Protein AF-A0A3B9JPB3-F1 (afdb_monomer)

Foldseek 3Di:
DPPPDDDQDQCVPDDDPQWADPDPPDIGGDDDDDDPCVVVVCVDPVVADDDSVLSVVQSDPVCVVVVNHCVQAPDHQDQWGFPDDDVVPDTDTDGDPNHDDDFQDCDDDPVCVVVVVNVRGPD

Secondary structure (DSSP, 8-state):
-GGG--S---GGG-PPTTEEEEETTEEEE--SS--THHHHHTTSGGG----HHHHHHHT-HHHHTTT--TTTS---SSSEEEEEEETTTEEEEEEPTTPPP-PPPS---HHHHHTTGGGGTT-

Solvent-accessible surface area (backbone atoms only — not comparable to full-atom values): 8260 Å² total; per-residue (Å²): 133,78,92,74,72,86,69,90,80,66,66,88,81,54,83,53,90,56,56,43,79,76,54,100,89,42,67,48,75,66,73,87,76,92,59,79,64,54,66,62,49,61,74,35,80,93,52,59,78,70,61,70,68,54,57,62,58,41,67,36,63,81,34,48,80,68,65,48,33,54,92,68,56,64,77,72,80,49,64,54,41,71,77,40,77,36,96,92,78,49,72,42,71,42,78,38,88,84,38,73,92,81,72,60,59,83,73,79,56,73,66,36,58,76,70,56,67,54,67,64,41,89,115

Radius of gyration: 19.58 Å; Cα contacts (8 Å, |Δi|>4): 100; chains: 1; bounding box: 52×37×44 Å

Mean predicted aligned error: 7.49 Å

pLDDT: mean 87.15, std 10.75, range [47.84, 96.94]

Sequence (123 aa):
ELKKVKGVLDLTQHQISGVKVLDKYRYSIKVNGVQEQFLYWLAMPFFTAVPPEADVFYAQQGLIDKNIVLDWYPIGTGPFQLTVNNPNKEMILQR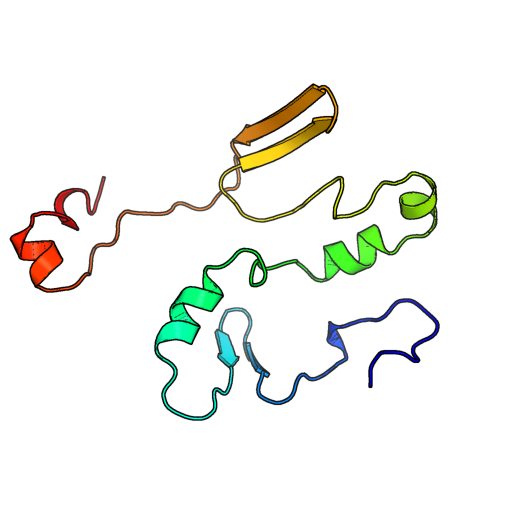NLDFHDEYYPSVGEDSDKENRLLVDKNN

Structure (mmCIF, N/CA/C/O backbone):
data_AF-A0A3B9JPB3-F1
#
_entry.id   AF-A0A3B9JPB3-F1
#
loop_
_atom_site.group_PDB
_atom_site.id
_atom_site.type_symbol
_atom_site.label_atom_id
_atom_site.label_alt_id
_atom_site.label_comp_id
_atom_site.label_asym_id
_atom_site.label_entity_id
_atom_site.label_seq_id
_atom_site.pdbx_PDB_ins_code
_atom_site.Cartn_x
_atom_site.Cartn_y
_atom_site.Cartn_z
_atom_site.occupancy
_atom_site.B_iso_or_equiv
_atom_site.auth_seq_id
_atom_site.auth_comp_id
_atom_site.auth_asym_id
_atom_site.auth_atom_id
_atom_site.pdbx_PDB_model_num
ATOM 1 N N . GLU A 1 1 ? -21.470 -4.718 -10.601 1.00 49.22 1 GLU A N 1
ATOM 2 C CA . GLU A 1 1 ? -22.514 -5.585 -10.007 1.00 49.22 1 GLU A CA 1
ATOM 3 C C . GLU A 1 1 ? -22.406 -5.781 -8.482 1.00 49.22 1 GLU A C 1
ATOM 5 O O . GLU A 1 1 ? -23.280 -6.405 -7.902 1.00 49.22 1 GLU A O 1
ATOM 10 N N . LEU A 1 2 ? -21.439 -5.161 -7.788 1.00 54.56 2 LEU A N 1
ATOM 11 C CA . LEU A 1 2 ? -21.198 -5.371 -6.345 1.00 54.56 2 LEU A CA 1
ATOM 12 C C . LEU A 1 2 ? -22.142 -4.608 -5.386 1.00 54.56 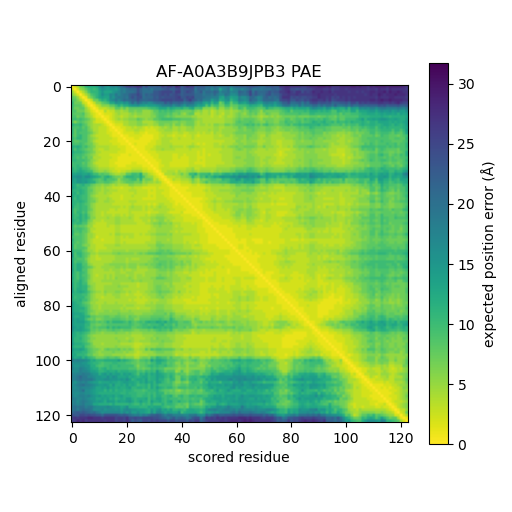2 LEU A C 1
ATOM 14 O O . LEU A 1 2 ? -22.086 -4.803 -4.179 1.00 54.56 2 LEU A O 1
ATOM 18 N N . LYS A 1 3 ? -23.050 -3.759 -5.889 1.00 51.00 3 LYS A N 1
ATOM 19 C CA . LYS A 1 3 ? -23.905 -2.879 -5.057 1.00 51.00 3 LYS A CA 1
ATOM 20 C C . LYS A 1 3 ? -25.020 -3.594 -4.264 1.00 51.00 3 LYS A C 1
ATOM 22 O O . LYS A 1 3 ? -25.804 -2.918 -3.608 1.00 51.00 3 LYS A O 1
ATOM 27 N N . LYS A 1 4 ? -25.153 -4.924 -4.352 1.00 51.25 4 LYS A N 1
ATOM 28 C CA . LYS A 1 4 ? -26.280 -5.686 -3.764 1.00 51.25 4 LYS A CA 1
ATOM 29 C C . LYS A 1 4 ? -25.889 -6.706 -2.688 1.00 51.25 4 LYS A C 1
ATOM 31 O O . LYS A 1 4 ? -26.770 -7.416 -2.205 1.00 51.25 4 LYS A O 1
ATOM 36 N N . VAL A 1 5 ? -24.620 -6.792 -2.295 1.00 52.97 5 VAL A N 1
ATOM 37 C CA . VAL A 1 5 ? -24.199 -7.739 -1.252 1.00 52.97 5 VAL A CA 1
ATOM 38 C C . VAL A 1 5 ? -24.613 -7.194 0.120 1.00 52.97 5 VAL A C 1
ATOM 40 O O . VAL A 1 5 ? -24.161 -6.132 0.535 1.00 52.97 5 VAL A O 1
ATOM 43 N N . LYS A 1 6 ? -25.525 -7.897 0.803 1.00 47.84 6 LYS A N 1
ATOM 44 C CA . LYS A 1 6 ? -25.836 -7.673 2.223 1.00 47.84 6 LYS A CA 1
ATOM 45 C C . LYS A 1 6 ? -24.885 -8.534 3.056 1.00 47.84 6 LYS A C 1
ATOM 47 O O . LYS A 1 6 ? -25.033 -9.751 3.051 1.00 47.84 6 LYS A O 1
ATOM 52 N N . GLY A 1 7 ? -23.946 -7.904 3.759 1.00 63.66 7 GLY A N 1
ATOM 53 C CA . GLY A 1 7 ? -22.946 -8.568 4.603 1.00 63.66 7 GLY A CA 1
ATOM 54 C C . GLY A 1 7 ? -21.519 -8.117 4.282 1.00 63.66 7 GLY A C 1
ATOM 55 O O . GLY A 1 7 ? -21.324 -7.271 3.411 1.00 63.66 7 GLY A O 1
ATOM 56 N N . VAL A 1 8 ? -20.537 -8.676 4.995 1.00 66.81 8 VAL A N 1
ATOM 57 C CA . VAL A 1 8 ? -19.106 -8.453 4.726 1.00 66.81 8 VAL A CA 1
ATOM 58 C C . VAL A 1 8 ? -18.784 -8.985 3.325 1.00 66.81 8 VAL A C 1
ATOM 60 O O . VAL A 1 8 ? -19.080 -10.140 3.018 1.00 66.81 8 VAL A O 1
ATOM 63 N N . LEU A 1 9 ? -18.241 -8.126 2.462 1.00 75.31 9 LEU A N 1
ATOM 64 C CA . LEU A 1 9 ? -17.868 -8.471 1.092 1.00 75.31 9 LEU A CA 1
ATOM 65 C C . LEU A 1 9 ? -16.443 -9.030 1.088 1.00 75.31 9 LEU A C 1
ATOM 67 O O . LEU A 1 9 ? -15.497 -8.270 1.234 1.00 75.31 9 LEU A O 1
ATOM 71 N N . ASP A 1 10 ? -16.287 -10.336 0.884 1.00 80.25 10 ASP A N 1
ATOM 72 C CA . ASP A 1 10 ? -14.962 -10.939 0.719 1.00 80.25 10 ASP A CA 1
ATOM 73 C C . ASP A 1 10 ? -14.476 -10.781 -0.729 1.00 80.25 10 ASP A C 1
ATOM 75 O O . ASP A 1 10 ? -14.854 -11.537 -1.630 1.00 80.25 10 ASP A O 1
ATOM 79 N N . LEU A 1 11 ? -13.615 -9.787 -0.955 1.00 79.50 11 LEU A N 1
ATOM 80 C CA . LEU A 1 11 ? -13.036 -9.498 -2.268 1.00 79.50 11 LEU A CA 1
ATOM 81 C C . LEU A 1 11 ? -12.157 -10.637 -2.806 1.00 79.50 11 LEU A C 1
ATOM 83 O O . LEU A 1 11 ? -11.986 -10.733 -4.021 1.00 79.50 11 LEU A O 1
ATOM 87 N N . THR A 1 12 ? -11.649 -11.531 -1.951 1.00 82.88 12 THR A N 1
ATOM 88 C CA . THR A 1 12 ? -10.794 -12.653 -2.378 1.00 82.88 12 THR A CA 1
ATOM 89 C C . THR A 1 12 ? -11.561 -13.711 -3.171 1.00 82.88 12 THR A C 1
ATOM 91 O O . THR A 1 12 ? -10.975 -14.425 -3.984 1.00 82.88 12 THR A O 1
ATOM 94 N N . GLN A 1 13 ? -12.884 -13.780 -2.992 1.00 85.06 13 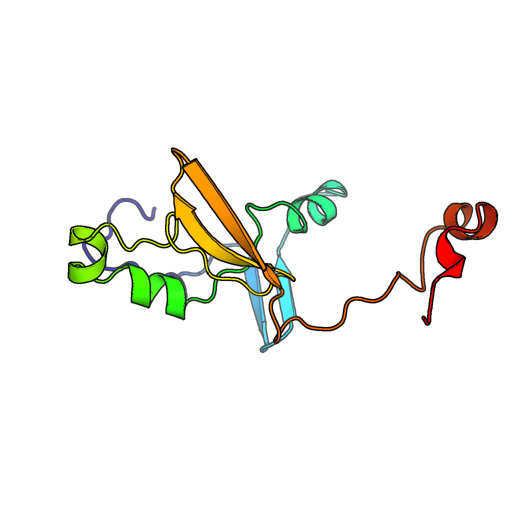GLN A N 1
ATOM 95 C CA . GLN A 1 13 ? -13.762 -14.713 -3.706 1.00 85.06 13 GLN A CA 1
ATOM 96 C C . GLN A 1 13 ? -14.237 -14.166 -5.058 1.00 85.06 13 GLN A C 1
ATOM 98 O O . GLN A 1 13 ? -14.869 -14.882 -5.841 1.00 85.06 13 GLN A O 1
ATOM 103 N N . HIS A 1 14 ? -13.957 -12.896 -5.355 1.00 83.75 14 HIS A N 1
ATOM 104 C CA . HIS A 1 14 ? -14.443 -12.228 -6.552 1.00 83.75 14 HIS A CA 1
ATOM 105 C C . HIS A 1 14 ? -13.342 -12.086 -7.602 1.00 83.75 14 HIS A C 1
ATOM 107 O O . HIS A 1 14 ? -12.290 -11.498 -7.374 1.00 83.75 14 HIS A O 1
ATOM 113 N N . GLN A 1 15 ? -13.614 -12.591 -8.805 1.00 86.25 15 GLN A N 1
ATOM 114 C CA . GLN A 1 15 ? -12.699 -12.443 -9.931 1.00 86.25 15 GLN A CA 1
ATOM 115 C C . GLN A 1 15 ? -12.927 -11.106 -10.637 1.00 86.25 15 GLN A C 1
ATOM 117 O O . GLN A 1 15 ? -14.034 -10.797 -11.083 1.00 86.25 15 GLN A O 1
ATOM 122 N N . ILE A 1 16 ? -11.854 -10.333 -10.788 1.00 88.75 16 ILE A N 1
ATOM 123 C CA . ILE A 1 16 ? -11.842 -9.121 -11.605 1.00 88.75 16 ILE A CA 1
ATOM 124 C C . ILE A 1 16 ? -11.418 -9.520 -13.017 1.00 88.75 16 ILE A C 1
ATOM 126 O O . ILE A 1 16 ? -10.316 -10.026 -13.232 1.00 88.75 16 ILE A O 1
ATOM 130 N N . SER A 1 17 ? -12.292 -9.296 -14.000 1.00 92.12 17 SER A N 1
ATOM 131 C CA . SER A 1 17 ? -11.972 -9.578 -15.402 1.00 92.12 17 SER A CA 1
ATOM 132 C C . SER A 1 17 ? -10.685 -8.861 -15.821 1.00 92.12 17 SER A C 1
ATOM 134 O O . SER A 1 17 ? -10.559 -7.650 -15.660 1.00 92.12 17 SER A O 1
ATOM 136 N N . GLY A 1 18 ? -9.734 -9.618 -16.371 1.00 92.62 18 GLY A N 1
ATOM 137 C CA . GLY A 1 18 ? -8.437 -9.099 -16.806 1.00 92.62 18 GLY A CA 1
ATOM 138 C C . GLY A 1 18 ? -7.343 -9.113 -15.737 1.00 92.62 18 GLY A C 1
ATOM 139 O O . GLY A 1 18 ? -6.188 -8.925 -16.100 1.00 92.62 18 GLY A O 1
ATOM 140 N N . VAL A 1 19 ? -7.650 -9.404 -14.471 1.00 93.31 19 VAL A N 1
ATOM 141 C CA . VAL A 1 19 ? -6.649 -9.567 -13.405 1.00 93.31 19 VAL A CA 1
ATOM 142 C C . VAL A 1 19 ? -6.514 -11.047 -13.063 1.00 93.31 19 VAL A C 1
ATOM 144 O O . VAL A 1 19 ? -7.511 -11.748 -12.897 1.00 93.31 19 VAL A O 1
ATOM 147 N N . LYS A 1 20 ? -5.279 -11.547 -12.983 1.00 93.50 20 LYS A N 1
ATOM 148 C CA . LYS A 1 20 ? -4.992 -12.940 -12.618 1.00 93.50 20 LYS A CA 1
ATOM 149 C C . LYS A 1 20 ? -3.823 -13.014 -11.651 1.00 93.50 20 LYS A C 1
ATOM 151 O O . LYS A 1 20 ? -2.764 -12.460 -11.931 1.00 93.50 20 LYS A O 1
ATOM 156 N N . VAL A 1 21 ? -3.999 -13.754 -10.563 1.00 92.31 21 VAL A N 1
ATOM 157 C CA . VAL A 1 21 ? -2.895 -14.183 -9.697 1.00 92.31 21 VAL A CA 1
ATOM 158 C C . VAL A 1 21 ? -2.246 -15.401 -10.352 1.00 92.31 21 VAL A C 1
ATOM 160 O O . VAL A 1 21 ? -2.941 -16.359 -10.688 1.00 92.31 21 VAL A O 1
ATOM 163 N N . LEU A 1 22 ? -0.938 -15.340 -10.595 1.00 94.81 22 LEU A N 1
ATOM 164 C CA . LEU A 1 22 ? -0.172 -16.439 -11.193 1.00 94.81 22 LEU A CA 1
ATOM 165 C C . LEU A 1 22 ? 0.462 -17.305 -10.098 1.00 94.81 22 LEU A C 1
ATOM 167 O O . LEU A 1 22 ? 0.435 -18.528 -10.200 1.00 94.81 22 LEU A O 1
ATOM 171 N N . ASP A 1 23 ? 1.001 -16.668 -9.054 1.00 94.69 23 ASP A N 1
ATOM 172 C CA . ASP A 1 23 ? 1.442 -17.283 -7.796 1.00 94.69 23 ASP A CA 1
ATOM 173 C C . ASP A 1 23 ? 1.593 -16.224 -6.683 1.00 94.69 23 ASP A C 1
ATOM 175 O O . ASP A 1 23 ? 1.116 -15.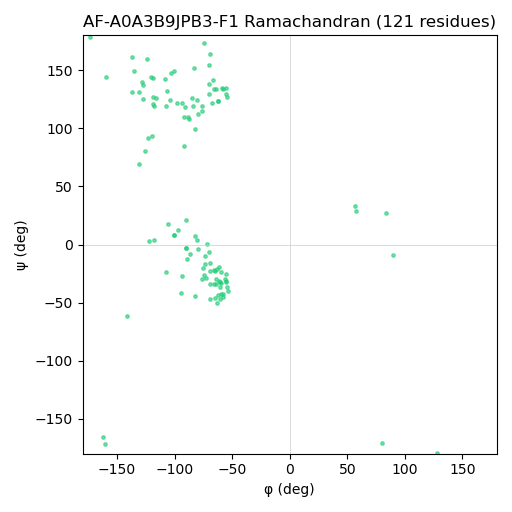100 -6.823 1.00 94.69 23 ASP A O 1
ATOM 179 N N . LYS A 1 24 ? 2.270 -16.579 -5.580 1.00 92.44 24 LYS A N 1
ATOM 180 C CA . LYS A 1 24 ? 2.487 -15.720 -4.405 1.00 92.44 24 LYS A CA 1
ATOM 181 C C . LYS A 1 24 ? 3.141 -14.365 -4.721 1.00 92.44 24 LYS A C 1
ATOM 183 O O . LYS A 1 24 ? 2.861 -13.401 -4.018 1.00 92.44 24 LYS A O 1
ATOM 188 N N . TYR A 1 25 ? 4.008 -14.287 -5.730 1.00 94.94 25 TYR A N 1
ATOM 189 C CA . TYR A 1 25 ? 4.792 -13.085 -6.051 1.00 94.94 25 TYR A CA 1
ATOM 190 C C . TYR A 1 25 ? 4.562 -12.579 -7.479 1.00 94.94 25 TYR A C 1
ATOM 192 O O . TYR A 1 25 ? 5.206 -11.622 -7.907 1.00 94.94 25 TYR A O 1
ATOM 200 N N . ARG A 1 26 ? 3.668 -13.215 -8.242 1.00 95.31 26 ARG A N 1
ATOM 201 C CA . ARG A 1 26 ? 3.405 -12.873 -9.641 1.00 95.31 26 ARG A CA 1
ATOM 202 C C . ARG A 1 26 ? 1.914 -12.737 -9.902 1.00 95.31 26 ARG A C 1
ATOM 204 O O . ARG A 1 26 ? 1.123 -13.632 -9.607 1.00 95.31 26 ARG A O 1
ATOM 211 N N . TYR A 1 27 ? 1.544 -11.645 -10.556 1.00 94.06 27 TYR A N 1
ATOM 212 C CA . TYR A 1 27 ? 0.198 -11.397 -11.060 1.00 94.06 27 TYR A CA 1
ATOM 213 C C . TYR A 1 27 ? 0.266 -10.796 -12.469 1.00 94.06 27 TYR A C 1
ATOM 215 O O . TYR A 1 27 ? 1.306 -10.296 -12.893 1.00 94.06 27 TYR A O 1
ATOM 223 N N . SER A 1 28 ? -0.837 -10.862 -13.215 1.00 94.31 28 SER A N 1
ATOM 224 C CA . SER A 1 28 ? -0.964 -10.235 -14.534 1.00 94.31 28 SER A CA 1
ATOM 225 C C . SER A 1 28 ? -2.207 -9.361 -14.601 1.00 94.31 28 SER A C 1
ATOM 227 O O . SER A 1 28 ? -3.285 -9.806 -14.198 1.00 94.31 28 SER A O 1
ATOM 229 N N . ILE A 1 29 ? -2.075 -8.176 -15.194 1.00 93.69 29 ILE A N 1
ATOM 230 C CA . ILE A 1 29 ? -3.192 -7.288 -15.522 1.00 93.69 29 ILE A CA 1
ATOM 231 C C . ILE A 1 29 ? -3.266 -7.146 -17.043 1.00 93.69 29 ILE A C 1
ATOM 233 O O . ILE A 1 29 ? -2.281 -6.807 -17.697 1.00 93.69 29 ILE A O 1
ATOM 237 N N . LYS A 1 30 ? -4.439 -7.414 -17.618 1.00 93.88 30 LYS A N 1
ATOM 238 C CA . LYS A 1 30 ? -4.717 -7.221 -19.040 1.00 93.88 30 LYS A CA 1
ATOM 239 C C . LYS A 1 30 ? -5.103 -5.766 -19.292 1.00 93.88 30 LYS A C 1
ATOM 241 O O . LYS A 1 30 ? -6.128 -5.304 -18.799 1.00 93.88 30 LYS A O 1
ATOM 246 N N . VAL A 1 31 ? -4.318 -5.091 -20.124 1.00 91.19 31 VAL A N 1
ATOM 247 C CA . VAL A 1 31 ? -4.582 -3.729 -20.600 1.00 91.19 31 VAL A CA 1
ATOM 248 C C . VAL A 1 31 ? -4.994 -3.783 -22.074 1.00 91.19 31 VAL A C 1
ATOM 250 O O . VAL A 1 31 ? -4.499 -4.618 -22.832 1.00 91.19 31 VAL A O 1
ATOM 253 N N . ASN A 1 32 ? -5.944 -2.939 -22.478 1.00 89.12 32 ASN A N 1
ATOM 254 C CA . ASN A 1 32 ? -6.408 -2.865 -23.864 1.00 89.12 32 ASN A CA 1
ATOM 255 C C . ASN A 1 32 ? -5.634 -1.772 -24.612 1.00 89.12 32 ASN A C 1
ATOM 257 O O . ASN A 1 32 ? -5.705 -0.609 -24.227 1.00 89.12 32 ASN A O 1
ATOM 261 N N . GLY A 1 33 ? -4.951 -2.136 -25.699 1.00 88.31 33 GLY A N 1
ATOM 262 C CA . GLY A 1 33 ? -4.119 -1.206 -26.468 1.00 88.31 33 GLY A CA 1
ATOM 263 C C . GLY A 1 33 ? -2.744 -0.958 -25.838 1.00 88.31 33 GLY A C 1
ATOM 264 O O . GLY A 1 33 ? -2.337 -1.656 -24.910 1.00 88.31 33 GLY A O 1
ATOM 265 N N . VAL A 1 34 ? -2.017 0.024 -26.375 1.00 83.56 34 VAL A N 1
ATOM 266 C CA . VAL A 1 34 ? -0.713 0.458 -25.853 1.00 83.56 34 VAL A CA 1
ATOM 267 C C . VAL A 1 34 ? -0.954 1.595 -24.862 1.00 83.56 34 VAL A C 1
ATOM 269 O O . VAL A 1 34 ? -1.356 2.682 -25.265 1.00 83.56 34 VAL A O 1
ATOM 272 N N . GLN A 1 35 ? -0.740 1.332 -23.571 1.00 83.81 35 GLN A N 1
ATOM 273 C CA . GLN A 1 35 ? -0.951 2.304 -22.493 1.00 83.81 35 GLN A CA 1
ATOM 274 C C . GLN A 1 35 ? 0.320 2.437 -21.645 1.00 83.81 35 GLN A C 1
ATOM 276 O O . GLN A 1 35 ? 0.427 1.860 -20.565 1.00 83.81 35 GLN A O 1
ATOM 281 N N . GLU A 1 36 ? 1.284 3.222 -22.122 1.00 84.62 36 GLU A N 1
ATOM 282 C CA . GLU A 1 36 ? 2.564 3.464 -21.429 1.00 84.62 36 GLU A CA 1
ATOM 283 C C . GLU A 1 36 ? 2.359 4.094 -20.040 1.00 84.62 36 GLU A C 1
ATOM 285 O O . GLU A 1 36 ? 3.053 3.766 -19.082 1.00 84.62 36 GLU A O 1
ATOM 290 N N . GLN A 1 37 ? 1.319 4.922 -19.894 1.00 87.19 37 GLN A N 1
ATOM 291 C CA . GLN A 1 37 ? 0.969 5.577 -18.629 1.00 87.19 37 GLN A CA 1
ATOM 292 C C . GLN A 1 37 ? 0.547 4.601 -17.524 1.00 87.19 37 GLN A C 1
ATOM 294 O O . GLN A 1 37 ? 0.626 4.944 -16.346 1.00 87.19 37 GLN A O 1
ATOM 299 N N . PHE A 1 38 ? 0.094 3.396 -17.888 1.00 90.25 38 PHE A N 1
ATOM 300 C CA . PHE A 1 38 ? -0.412 2.427 -16.919 1.00 90.25 38 PHE A CA 1
ATOM 301 C C . PHE A 1 38 ? 0.663 2.037 -15.903 1.00 90.25 38 PHE A C 1
ATOM 303 O O . PHE A 1 38 ? 0.360 1.911 -14.721 1.00 90.25 38 PHE A O 1
ATOM 310 N N . LEU A 1 39 ? 1.922 1.931 -16.342 1.00 87.88 39 LEU A N 1
ATOM 311 C CA . LEU A 1 39 ? 3.046 1.641 -15.454 1.00 87.88 39 LEU A CA 1
ATOM 312 C C . LEU A 1 39 ? 3.178 2.695 -14.345 1.00 87.88 39 LEU A C 1
ATOM 314 O O . LEU A 1 39 ? 3.350 2.345 -13.183 1.00 87.88 39 LEU A O 1
ATOM 318 N N . TYR A 1 40 ? 3.022 3.976 -14.681 1.00 89.88 40 TYR A N 1
ATOM 319 C CA . TYR A 1 40 ? 3.090 5.066 -13.706 1.00 89.88 40 TYR A CA 1
ATOM 320 C C . TYR A 1 40 ? 1.863 5.118 -12.794 1.00 89.88 40 TYR A C 1
ATOM 322 O O . TYR A 1 40 ? 1.969 5.538 -11.645 1.00 89.88 40 TYR A O 1
ATOM 330 N N . TRP A 1 41 ? 0.696 4.669 -13.264 1.00 91.56 41 TRP A N 1
ATOM 331 C CA . TRP A 1 41 ? -0.486 4.564 -12.407 1.00 91.56 41 TRP A CA 1
ATOM 332 C C . TRP A 1 41 ? -0.308 3.527 -11.306 1.00 91.56 41 TRP A C 1
ATOM 334 O O . TRP A 1 41 ? -0.784 3.764 -10.202 1.00 91.56 41 TRP A O 1
ATOM 344 N N . LEU A 1 42 ? 0.422 2.436 -11.557 1.00 91.12 42 LEU A N 1
ATOM 345 C CA . LEU A 1 42 ? 0.727 1.445 -10.517 1.00 91.12 42 LEU A CA 1
ATOM 346 C C . LEU A 1 42 ? 1.537 2.035 -9.349 1.00 91.12 42 LEU A C 1
ATOM 348 O O . LEU A 1 42 ? 1.517 1.469 -8.263 1.00 91.12 42 LEU A O 1
ATOM 352 N N . ALA A 1 43 ? 2.204 3.177 -9.550 1.00 90.94 43 ALA A N 1
ATOM 353 C CA . ALA A 1 43 ? 2.915 3.910 -8.502 1.00 90.94 43 ALA A CA 1
ATOM 354 C C . ALA A 1 43 ? 2.046 4.961 -7.777 1.00 90.94 43 ALA A C 1
ATOM 356 O O . ALA A 1 43 ? 2.521 5.630 -6.860 1.00 90.94 43 ALA A O 1
ATOM 357 N N . MET A 1 44 ? 0.787 5.154 -8.181 1.00 93.31 44 MET A N 1
ATOM 358 C CA . MET A 1 44 ? -0.101 6.144 -7.568 1.00 93.31 44 MET A CA 1
ATOM 359 C C . MET A 1 44 ? -0.773 5.593 -6.299 1.00 93.31 44 MET A C 1
ATOM 361 O O . MET A 1 44 ? -1.068 4.399 -6.237 1.00 93.31 44 MET A O 1
ATOM 365 N N . PRO A 1 45 ? -1.134 6.445 -5.313 1.00 90.25 45 PRO A N 1
ATOM 366 C CA . PRO A 1 45 ? -1.667 5.991 -4.024 1.00 90.25 45 PRO A CA 1
ATOM 367 C C . PRO A 1 45 ? -2.909 5.095 -4.101 1.00 90.25 45 PRO A C 1
ATOM 369 O O . PRO A 1 45 ? -3.097 4.230 -3.252 1.00 90.25 45 PRO A O 1
ATOM 372 N N . PHE A 1 46 ? -3.752 5.252 -5.121 1.00 88.75 46 PHE A N 1
ATOM 373 C CA . PHE A 1 46 ? -4.949 4.421 -5.292 1.00 88.75 46 PHE A CA 1
ATOM 374 C C . PHE A 1 46 ? -4.652 2.987 -5.771 1.00 88.75 46 PHE A C 1
ATOM 376 O O . PHE A 1 46 ? -5.553 2.153 -5.761 1.00 88.75 46 PHE A O 1
ATOM 383 N N . PHE A 1 47 ? -3.411 2.696 -6.174 1.00 90.38 47 PHE A N 1
ATOM 384 C CA . PHE A 1 47 ? -2.909 1.347 -6.452 1.00 90.38 47 PHE A CA 1
ATOM 385 C C . PHE A 1 47 ? -2.078 0.768 -5.294 1.00 90.38 47 PHE A C 1
ATOM 387 O O . PHE A 1 47 ? -1.489 -0.303 -5.441 1.00 90.38 47 PHE A O 1
ATOM 394 N N . THR A 1 48 ? -2.043 1.438 -4.135 1.00 89.81 48 THR A N 1
ATOM 395 C CA . THR A 1 48 ? -1.345 0.928 -2.945 1.00 89.81 48 THR A CA 1
ATOM 396 C C . THR A 1 48 ? -1.911 -0.428 -2.532 1.00 89.81 48 THR A C 1
ATOM 398 O O . THR A 1 48 ? -3.126 -0.619 -2.463 1.00 89.81 48 THR A O 1
ATOM 401 N N . ALA A 1 49 ? -1.022 -1.374 -2.235 1.00 88.94 49 ALA A N 1
ATOM 402 C CA . ALA A 1 49 ? -1.417 -2.695 -1.780 1.00 88.94 49 ALA A CA 1
ATOM 403 C C . ALA A 1 49 ? -2.010 -2.634 -0.364 1.00 88.94 49 ALA A C 1
ATOM 405 O O . ALA A 1 49 ? -1.390 -2.105 0.558 1.00 88.94 49 ALA A O 1
ATOM 406 N N . VAL A 1 50 ? -3.190 -3.229 -0.191 1.00 88.50 50 VAL A N 1
ATOM 407 C CA . VAL A 1 50 ? -3.840 -3.422 1.110 1.00 88.50 50 VAL A CA 1
ATOM 408 C C . VAL A 1 50 ? -3.994 -4.928 1.334 1.00 88.50 50 VAL A C 1
ATOM 410 O O . VAL A 1 50 ? -4.517 -5.609 0.447 1.00 88.50 50 VAL A O 1
ATOM 413 N N . PRO A 1 51 ? -3.531 -5.478 2.471 1.00 89.25 51 PRO A N 1
ATOM 414 C CA . PRO A 1 51 ? -3.675 -6.902 2.736 1.00 89.25 51 PRO A CA 1
ATOM 415 C C . PRO A 1 51 ? -5.153 -7.246 3.005 1.00 89.25 51 PRO A C 1
ATOM 417 O O . PRO A 1 51 ? -5.821 -6.496 3.722 1.00 89.25 51 PRO A O 1
ATOM 420 N N . PRO A 1 52 ? -5.687 -8.364 2.474 1.00 88.62 52 PRO A N 1
ATOM 421 C CA . PRO A 1 52 ? -7.080 -8.766 2.699 1.00 88.62 52 PRO A CA 1
ATOM 422 C C . PRO A 1 52 ? -7.457 -8.887 4.181 1.00 88.62 52 PRO A C 1
ATOM 424 O O . PRO A 1 52 ? -8.587 -8.603 4.570 1.00 88.62 52 PRO A O 1
ATOM 427 N N . GLU A 1 53 ? -6.503 -9.259 5.032 1.00 90.69 53 GLU A N 1
ATOM 428 C CA . GLU A 1 53 ? -6.686 -9.357 6.478 1.00 90.69 53 GLU A CA 1
ATOM 429 C C . GLU A 1 53 ? -7.046 -8.003 7.111 1.00 90.69 53 GLU A C 1
ATOM 431 O O . GLU A 1 53 ? -7.795 -7.970 8.087 1.00 90.69 53 GLU A O 1
ATOM 436 N N . ALA A 1 54 ? -6.563 -6.888 6.546 1.00 91.69 54 ALA A N 1
ATOM 437 C CA . ALA A 1 54 ? -6.918 -5.541 6.992 1.00 91.69 54 ALA A CA 1
ATOM 438 C C . ALA A 1 54 ? -8.393 -5.236 6.760 1.00 91.69 54 ALA A C 1
ATOM 440 O O . ALA A 1 54 ? -9.064 -4.715 7.648 1.00 91.69 54 ALA A O 1
ATOM 441 N N . ASP A 1 55 ? -8.887 -5.569 5.567 1.00 88.50 55 ASP A N 1
ATOM 442 C CA . ASP A 1 55 ? -10.275 -5.342 5.173 1.00 88.50 55 ASP A CA 1
ATOM 443 C C . ASP A 1 55 ? -11.219 -6.109 6.109 1.00 88.50 55 ASP A C 1
ATOM 445 O O . ASP A 1 55 ? -12.123 -5.531 6.716 1.00 88.50 55 ASP A O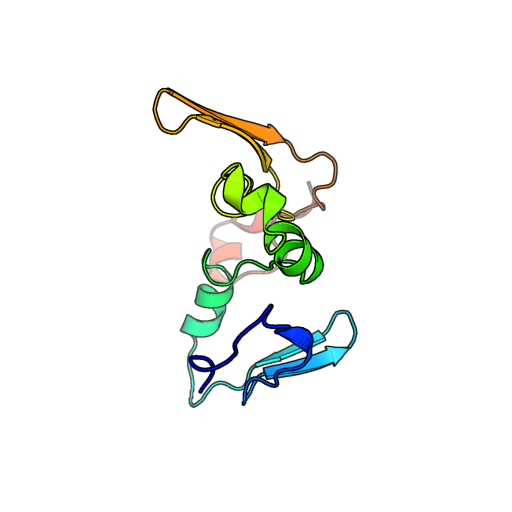 1
ATOM 449 N N . VAL A 1 56 ? -10.913 -7.388 6.358 1.00 89.75 56 VAL A N 1
ATOM 450 C CA . VAL A 1 56 ? -11.659 -8.226 7.310 1.00 89.75 56 VAL A CA 1
ATOM 451 C C . VAL A 1 56 ? -11.585 -7.673 8.736 1.00 89.75 56 VAL A C 1
ATOM 453 O O . VAL A 1 56 ? -12.598 -7.641 9.439 1.00 89.75 56 VAL A O 1
ATOM 456 N N . PHE A 1 57 ? -10.407 -7.228 9.183 1.00 91.81 57 PHE A N 1
ATOM 457 C CA . PHE A 1 57 ? -10.228 -6.680 10.524 1.00 91.81 57 PHE A CA 1
ATOM 458 C C . PHE A 1 57 ? -11.057 -5.407 10.733 1.00 91.81 57 PHE A C 1
ATOM 460 O O . PHE A 1 57 ? -11.810 -5.338 11.705 1.00 91.81 57 PHE A O 1
ATOM 467 N N . TYR A 1 58 ? -10.966 -4.432 9.826 1.00 92.25 58 TYR A N 1
ATOM 468 C CA . TYR A 1 58 ? -11.675 -3.153 9.937 1.00 92.25 58 TYR A CA 1
ATOM 469 C C . TYR A 1 58 ? -13.181 -3.252 9.650 1.00 92.25 58 TYR A C 1
ATOM 471 O O . TYR A 1 58 ? -13.933 -2.376 10.074 1.00 92.25 58 TYR A O 1
ATOM 479 N N . ALA A 1 59 ? -13.650 -4.332 9.018 1.00 89.88 59 ALA A N 1
ATOM 480 C CA . ALA A 1 59 ? -15.077 -4.593 8.809 1.00 89.88 59 ALA A CA 1
ATOM 481 C C . ALA A 1 59 ? -15.853 -4.953 10.098 1.00 89.88 59 ALA A C 1
ATOM 483 O O . ALA A 1 59 ? -17.079 -5.080 10.072 1.00 89.88 59 ALA A O 1
ATOM 484 N N . GLN A 1 60 ? -15.176 -5.132 11.237 1.00 91.88 60 GLN A N 1
ATOM 485 C CA . GLN A 1 60 ? -15.819 -5.441 12.516 1.00 91.88 60 GLN A CA 1
ATOM 486 C C . GLN A 1 60 ? -16.662 -4.263 13.030 1.00 91.88 60 GLN A C 1
ATOM 488 O O . GLN A 1 60 ? -16.134 -3.192 13.330 1.00 91.88 60 GLN A O 1
ATOM 493 N N . GLN A 1 61 ? -17.964 -4.490 13.249 1.00 91.69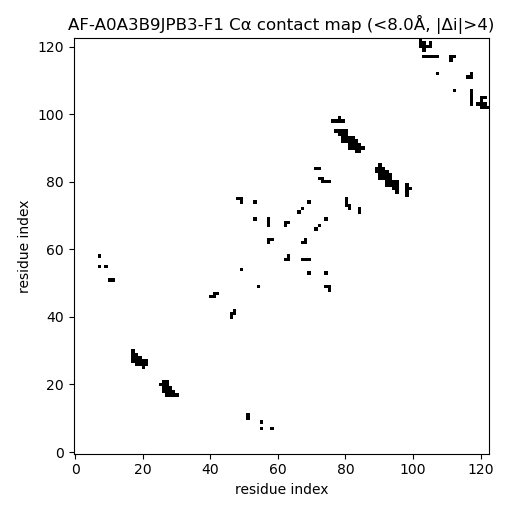 61 GLN A N 1
ATOM 494 C CA . GLN A 1 61 ? -18.901 -3.446 13.695 1.00 91.69 61 GLN A CA 1
ATOM 495 C C . GLN A 1 61 ? -18.432 -2.716 14.964 1.00 91.69 61 GLN A C 1
ATOM 497 O O . GLN A 1 61 ? -18.500 -1.496 15.032 1.00 91.69 61 GLN A O 1
ATOM 502 N N . GLY A 1 62 ? -17.866 -3.438 15.937 1.00 94.19 62 GLY A N 1
ATOM 503 C CA . GLY A 1 62 ? -17.377 -2.830 17.179 1.00 94.19 62 GLY A CA 1
ATOM 504 C C . GLY A 1 62 ? -16.191 -1.869 17.004 1.00 94.19 62 GLY A C 1
ATOM 505 O O . GLY A 1 62 ? -15.970 -1.027 17.875 1.00 94.19 62 GLY A O 1
ATOM 506 N N . LEU A 1 63 ? -15.429 -1.981 15.908 1.00 93.69 63 LEU A N 1
ATOM 507 C CA . LEU A 1 63 ? -14.383 -1.020 15.544 1.00 93.69 63 LEU A CA 1
ATOM 508 C C . LEU A 1 63 ? -14.986 0.194 14.836 1.00 93.69 63 LEU A C 1
ATOM 510 O O . LEU A 1 63 ? -14.680 1.329 15.202 1.00 93.69 63 LEU A O 1
ATOM 514 N N . ILE A 1 64 ? -15.903 -0.046 13.895 1.00 93.00 64 ILE A N 1
ATOM 515 C CA . ILE A 1 64 ? -16.635 0.997 13.163 1.00 93.00 64 ILE A CA 1
ATOM 516 C C . ILE A 1 64 ? -17.399 1.906 14.133 1.00 93.00 64 ILE A C 1
ATOM 518 O O . ILE A 1 64 ? -17.283 3.127 14.046 1.00 93.00 64 ILE A O 1
ATOM 522 N N . ASP A 1 65 ? -18.096 1.330 15.116 1.00 94.56 65 ASP A N 1
ATOM 523 C CA . ASP A 1 65 ? -18.844 2.068 16.146 1.00 94.56 65 ASP A CA 1
ATOM 524 C C . ASP A 1 65 ? -17.944 2.993 16.987 1.00 94.56 65 ASP A C 1
ATOM 526 O O . ASP A 1 65 ? -18.410 3.973 17.567 1.00 94.56 65 ASP A O 1
ATOM 530 N N . LYS A 1 66 ? -16.642 2.692 17.051 1.00 93.38 66 LYS A N 1
ATOM 531 C CA . LYS A 1 66 ? -15.616 3.484 17.744 1.00 93.38 66 LYS A CA 1
ATOM 532 C C . LYS A 1 66 ? -14.791 4.363 16.800 1.00 93.38 66 LYS A C 1
ATOM 534 O O . LYS A 1 66 ? -13.808 4.952 17.242 1.00 93.38 66 LYS A O 1
ATOM 539 N N . ASN A 1 67 ? -15.170 4.450 15.523 1.00 91.12 67 ASN A N 1
ATOM 540 C CA . ASN A 1 67 ? -14.434 5.152 14.470 1.00 91.12 67 ASN A CA 1
ATOM 541 C C . ASN A 1 67 ? -12.984 4.648 14.283 1.00 91.12 67 ASN A C 1
ATOM 543 O O . ASN A 1 67 ? -12.093 5.394 13.881 1.00 91.12 67 ASN A O 1
ATOM 547 N N . ILE A 1 68 ? -12.741 3.369 14.582 1.00 92.56 68 ILE A N 1
ATOM 548 C CA . ILE A 1 68 ? -11.475 2.684 14.314 1.00 92.56 68 ILE A CA 1
ATOM 549 C C . ILE A 1 68 ? -11.604 2.044 12.932 1.00 92.56 68 ILE A C 1
ATOM 551 O O . ILE A 1 68 ? -12.001 0.892 12.796 1.00 92.56 68 ILE A O 1
ATOM 555 N N . VAL A 1 69 ? -11.331 2.835 11.898 1.00 92.62 69 VAL A N 1
ATOM 556 C CA . VAL A 1 69 ? -11.428 2.435 10.486 1.00 92.62 69 VAL A CA 1
ATOM 557 C C . VAL A 1 69 ? -10.095 2.656 9.777 1.00 92.62 69 VAL A C 1
ATOM 559 O O . VAL A 1 69 ? -9.283 3.462 10.235 1.00 92.62 69 VAL A O 1
ATOM 562 N N . LEU A 1 70 ? -9.883 1.972 8.648 1.00 91.06 70 LEU A N 1
ATOM 563 C CA . LEU A 1 70 ? -8.635 2.038 7.879 1.00 91.06 70 LEU A CA 1
ATOM 564 C C . LEU A 1 70 ? -8.240 3.481 7.511 1.00 91.06 70 LEU A C 1
ATOM 566 O O . LEU A 1 70 ? -7.067 3.828 7.586 1.00 91.06 70 LEU A O 1
ATOM 570 N N . ASP A 1 71 ? -9.214 4.341 7.207 1.00 88.94 71 ASP A N 1
ATOM 571 C CA . ASP A 1 71 ? -8.979 5.752 6.862 1.00 88.94 71 ASP A CA 1
ATOM 572 C C . ASP A 1 71 ? -8.368 6.563 8.019 1.00 88.94 71 ASP A C 1
ATOM 574 O O . ASP A 1 71 ? -7.638 7.530 7.801 1.00 88.94 71 ASP A O 1
ATOM 578 N N . TRP A 1 72 ? -8.665 6.174 9.263 1.00 91.25 72 TRP A N 1
ATOM 579 C CA . TRP A 1 72 ? -8.136 6.815 10.469 1.00 91.25 72 TRP A CA 1
ATOM 580 C C . TRP A 1 72 ? -6.872 6.130 10.994 1.00 91.25 72 TRP A C 1
ATOM 582 O O . TRP A 1 72 ? -6.038 6.789 11.620 1.00 91.25 72 TRP A O 1
ATOM 592 N N . TYR A 1 73 ? -6.727 4.834 10.724 1.00 92.56 73 TYR A N 1
ATOM 593 C CA . TYR A 1 73 ? -5.638 3.982 11.192 1.00 92.56 73 TYR A CA 1
ATOM 594 C C . TYR A 1 73 ? -5.058 3.189 10.009 1.00 92.56 73 TYR A C 1
ATOM 596 O O . TYR A 1 73 ? -5.257 1.973 9.909 1.00 92.56 73 TYR A O 1
ATOM 604 N N . PRO A 1 74 ? -4.368 3.865 9.074 1.00 91.94 74 PRO A N 1
ATOM 605 C CA . PRO A 1 74 ? -3.871 3.223 7.872 1.00 91.94 74 PRO A CA 1
ATOM 606 C C . PRO A 1 74 ? -2.793 2.203 8.222 1.00 91.94 74 PRO A C 1
ATOM 608 O O . PRO A 1 74 ? -1.943 2.438 9.083 1.00 91.94 74 PRO A O 1
ATOM 611 N N . ILE A 1 75 ? -2.811 1.085 7.506 1.00 91.12 75 ILE A N 1
ATOM 612 C CA . ILE A 1 75 ? -1.756 0.078 7.560 1.00 91.12 75 ILE A CA 1
ATOM 613 C C . ILE A 1 75 ? -1.157 -0.101 6.169 1.00 91.12 75 ILE A C 1
ATOM 615 O O . ILE A 1 75 ? -1.862 -0.011 5.164 1.00 91.12 75 ILE A O 1
ATOM 619 N N . GLY A 1 76 ? 0.147 -0.340 6.104 1.00 90.44 76 GLY A N 1
ATOM 620 C CA . GLY A 1 76 ? 0.862 -0.490 4.844 1.00 90.44 76 GLY A CA 1
ATOM 621 C C . GLY A 1 76 ? 2.309 -0.907 5.059 1.00 90.44 76 GLY A C 1
ATOM 622 O O . GLY A 1 76 ? 2.767 -1.049 6.189 1.00 90.44 76 GLY A O 1
ATOM 623 N N . THR A 1 77 ? 3.028 -1.095 3.957 1.00 92.50 77 THR A N 1
ATOM 624 C CA . THR A 1 77 ? 4.423 -1.565 3.942 1.00 92.50 77 THR A CA 1
ATOM 625 C C . THR A 1 77 ? 5.416 -0.448 3.627 1.00 92.50 77 THR A C 1
ATOM 627 O O . THR A 1 77 ? 6.531 -0.726 3.209 1.00 92.50 77 THR A O 1
ATOM 630 N N . GLY A 1 78 ? 5.004 0.816 3.763 1.00 92.06 78 GLY A N 1
ATOM 631 C CA . GLY A 1 78 ? 5.839 1.972 3.443 1.00 92.06 78 GLY A CA 1
ATOM 632 C C . GLY A 1 78 ? 6.942 2.244 4.480 1.00 92.06 78 GLY A C 1
ATOM 633 O O . GLY A 1 78 ? 6.952 1.639 5.558 1.00 92.06 78 GLY A O 1
ATOM 634 N N . PRO A 1 79 ? 7.844 3.201 4.191 1.00 94.31 79 PRO A N 1
ATOM 635 C CA . PRO A 1 79 ? 8.979 3.542 5.058 1.00 94.31 79 PRO A CA 1
ATOM 636 C C . PRO A 1 79 ? 8.579 4.223 6.371 1.00 94.31 79 PRO A C 1
ATOM 638 O O . PRO A 1 79 ? 9.377 4.300 7.308 1.00 94.31 79 PRO A O 1
ATOM 641 N N . PHE A 1 80 ? 7.345 4.721 6.454 1.00 94.50 80 PHE A N 1
ATOM 642 C CA . PHE A 1 80 ? 6.796 5.354 7.643 1.00 94.50 80 PHE A CA 1
ATOM 643 C C . PHE A 1 80 ? 5.382 4.854 7.925 1.00 94.50 80 PHE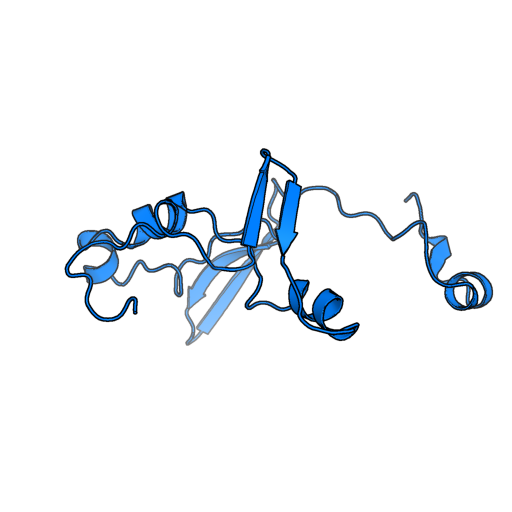 A C 1
ATOM 645 O O . PHE A 1 80 ? 4.618 4.559 7.008 1.00 94.50 80 PHE A O 1
ATOM 652 N N . GLN A 1 81 ? 5.029 4.825 9.204 1.00 94.31 81 GLN A N 1
ATOM 653 C CA . GLN A 1 81 ? 3.710 4.460 9.711 1.00 94.31 81 GLN A CA 1
ATOM 654 C C . GLN A 1 81 ? 3.083 5.634 10.470 1.00 94.31 81 GLN A C 1
ATOM 656 O O . GLN A 1 81 ? 3.781 6.371 11.171 1.00 94.31 81 GLN A O 1
ATOM 661 N N . LEU A 1 82 ? 1.765 5.806 10.351 1.00 94.62 82 LEU A N 1
ATOM 662 C CA . LEU A 1 82 ? 1.019 6.838 11.072 1.00 94.62 82 LEU A CA 1
ATOM 663 C C . LEU A 1 82 ? 0.755 6.390 12.510 1.00 94.62 82 LEU A C 1
ATOM 665 O O . LEU A 1 82 ? -0.006 5.453 12.735 1.00 94.62 82 LEU A O 1
ATOM 669 N N . THR A 1 83 ? 1.370 7.059 13.486 1.00 93.38 83 THR A N 1
ATOM 670 C CA . THR A 1 83 ? 1.249 6.690 14.909 1.00 93.38 83 THR A CA 1
ATOM 671 C C . THR A 1 83 ? 0.406 7.656 15.721 1.00 93.38 83 THR A C 1
ATOM 673 O O . THR A 1 83 ? -0.177 7.266 16.732 1.00 93.38 83 THR A O 1
ATOM 676 N N . VAL A 1 84 ? 0.280 8.901 15.264 1.00 93.62 84 VAL A N 1
ATOM 677 C CA . VAL A 1 84 ? -0.695 9.858 15.789 1.00 93.62 84 VAL A CA 1
ATOM 678 C C . VAL A 1 84 ? -1.481 10.412 14.619 1.00 93.62 84 VAL A C 1
ATOM 680 O O . VAL A 1 84 ? -0.888 10.941 13.684 1.00 93.62 84 VAL A O 1
ATOM 683 N N . ASN A 1 85 ? -2.806 10.310 14.691 1.00 93.25 85 ASN A N 1
ATOM 684 C CA . ASN A 1 85 ? -3.717 10.911 13.729 1.00 93.25 85 ASN A CA 1
ATOM 685 C C . ASN A 1 85 ? -4.697 11.838 14.453 1.00 93.25 85 ASN A C 1
ATOM 687 O O . ASN A 1 85 ? -5.742 11.405 14.941 1.00 93.25 85 ASN A O 1
ATOM 691 N N . ASN A 1 86 ? -4.345 13.118 14.557 1.00 91.81 86 ASN A N 1
ATOM 692 C CA . ASN A 1 86 ? -5.260 14.169 14.978 1.00 91.81 86 ASN A CA 1
ATOM 693 C C . ASN A 1 86 ? -5.373 15.197 13.843 1.00 91.81 86 ASN A C 1
ATOM 695 O O . ASN A 1 86 ? -4.574 16.135 13.800 1.00 91.81 86 ASN A O 1
ATOM 699 N N . PRO A 1 87 ? -6.368 15.061 12.946 1.00 87.69 87 PRO A N 1
ATOM 700 C CA . PRO A 1 87 ? -6.515 15.931 11.776 1.00 87.69 87 PRO A CA 1
ATOM 701 C C . PRO A 1 87 ? -6.589 17.428 12.105 1.00 87.69 87 PRO A C 1
ATOM 703 O O . PRO A 1 87 ? -6.223 18.262 11.285 1.00 87.69 87 PRO A O 1
ATOM 706 N N . ASN A 1 88 ? -7.035 17.775 13.316 1.00 93.06 88 ASN A N 1
ATOM 707 C CA . ASN A 1 88 ? -7.175 19.161 13.763 1.00 93.06 88 ASN A CA 1
ATOM 708 C C . ASN A 1 88 ? -5.915 19.715 14.445 1.00 93.06 88 ASN A C 1
ATOM 710 O O . ASN A 1 88 ? -5.918 20.868 14.874 1.00 93.06 88 ASN A O 1
ATOM 714 N N . LYS A 1 89 ? -4.865 18.904 14.614 1.00 95.00 89 LYS A N 1
ATOM 715 C CA . LYS A 1 89 ? -3.671 19.298 15.365 1.00 95.00 89 LYS A CA 1
ATOM 716 C C . LYS A 1 89 ? -2.377 18.801 14.736 1.00 95.00 89 LYS A C 1
ATOM 718 O O . LYS A 1 89 ? -1.520 19.611 14.409 1.00 95.00 89 LYS A O 1
ATOM 723 N N . GLU A 1 90 ? -2.207 17.489 14.629 1.00 95.62 90 GLU A N 1
ATOM 724 C CA . GLU A 1 90 ? -0.951 16.884 14.199 1.00 95.62 90 GLU A CA 1
ATOM 725 C C . GLU A 1 90 ? -1.144 15.454 13.695 1.00 95.62 90 GLU A C 1
ATOM 727 O O . GLU A 1 90 ? -1.936 14.673 14.230 1.00 95.62 90 GLU A O 1
ATOM 732 N N . MET A 1 91 ? -0.357 15.112 12.680 1.00 95.94 91 MET A N 1
ATOM 733 C CA . MET A 1 91 ? -0.174 13.750 12.199 1.00 95.94 91 MET A CA 1
ATOM 734 C C . MET A 1 91 ? 1.303 13.395 12.361 1.00 95.94 91 MET A C 1
ATOM 736 O O . MET A 1 91 ? 2.161 14.092 11.819 1.00 95.94 91 MET A O 1
ATOM 740 N N . ILE A 1 92 ? 1.608 12.346 13.127 1.00 96.38 92 ILE A N 1
ATOM 741 C CA . ILE A 1 92 ? 2.989 11.912 13.379 1.00 96.38 92 ILE A CA 1
ATOM 742 C C . ILE A 1 92 ? 3.248 10.623 12.612 1.00 96.38 92 ILE A C 1
ATOM 744 O O . ILE A 1 92 ? 2.610 9.599 12.859 1.00 96.38 92 ILE A O 1
ATOM 748 N N . LEU A 1 93 ? 4.217 10.692 11.701 1.00 96.94 93 LEU A N 1
ATOM 749 C CA . LEU A 1 93 ? 4.756 9.551 10.978 1.00 96.94 93 LEU A CA 1
ATOM 750 C C . LEU A 1 93 ? 6.048 9.094 11.658 1.00 96.94 93 LEU A C 1
ATOM 752 O O 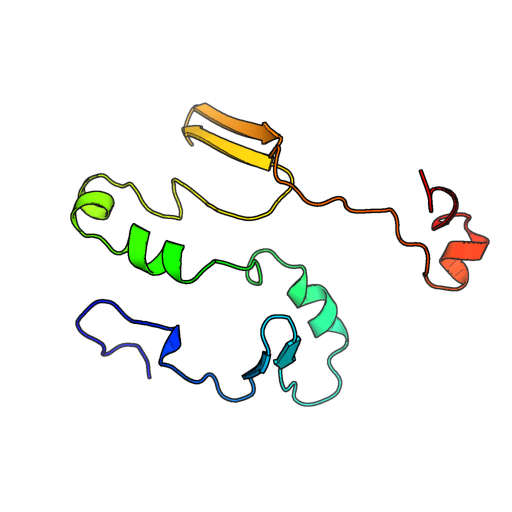. LEU A 1 93 ? 6.994 9.870 11.792 1.00 96.94 93 LEU A O 1
ATOM 756 N N . GLN A 1 94 ? 6.096 7.838 12.091 1.00 96.69 94 GLN A N 1
ATOM 757 C CA . GLN A 1 94 ? 7.311 7.224 12.628 1.00 96.69 94 GLN A CA 1
ATOM 758 C C . GLN A 1 94 ? 7.931 6.296 11.595 1.00 96.69 94 GLN A C 1
ATOM 760 O O . GLN A 1 94 ? 7.219 5.693 10.796 1.00 96.69 94 GLN A O 1
ATOM 765 N N . ARG A 1 95 ? 9.263 6.189 11.606 1.00 95.81 95 ARG A N 1
ATOM 766 C CA . ARG A 1 95 ? 9.991 5.245 10.751 1.00 95.81 95 ARG A CA 1
ATOM 767 C C . ARG A 1 95 ? 9.460 3.833 10.997 1.00 95.81 95 ARG A C 1
ATOM 769 O O . ARG A 1 95 ? 9.400 3.399 12.146 1.00 95.81 95 ARG A O 1
ATOM 776 N N . ASN A 1 96 ? 9.112 3.136 9.924 1.00 95.38 96 ASN A N 1
ATOM 777 C CA . ASN A 1 96 ? 8.791 1.719 9.968 1.00 95.38 96 ASN A CA 1
ATOM 778 C C . ASN A 1 96 ? 10.099 0.920 10.081 1.00 95.38 96 ASN A C 1
ATOM 780 O O . ASN A 1 96 ? 10.969 1.034 9.218 1.00 95.38 96 ASN A O 1
ATOM 784 N N . LEU A 1 97 ? 10.257 0.161 11.167 1.00 93.94 97 LEU A N 1
ATOM 785 C CA . LEU A 1 97 ? 11.456 -0.651 11.405 1.00 93.94 97 LEU A CA 1
ATOM 786 C C . LEU A 1 97 ? 11.485 -1.920 10.546 1.00 93.94 97 LEU A C 1
ATOM 788 O O . LEU A 1 97 ? 12.562 -2.460 10.321 1.00 93.94 97 LEU A O 1
ATOM 792 N N . ASP A 1 98 ? 10.327 -2.345 10.039 1.00 93.12 98 ASP A N 1
ATOM 793 C CA . ASP A 1 98 ? 10.160 -3.520 9.182 1.00 93.12 98 ASP A CA 1
ATOM 794 C C . ASP A 1 98 ? 10.119 -3.147 7.689 1.00 93.12 98 ASP A C 1
ATOM 796 O O . ASP A 1 98 ? 9.727 -3.957 6.845 1.00 93.12 98 ASP A O 1
ATOM 800 N N . PHE A 1 99 ? 10.478 -1.905 7.342 1.00 93.62 99 PHE A N 1
ATOM 801 C CA . PHE A 1 99 ? 10.556 -1.484 5.947 1.00 93.62 99 PHE A CA 1
ATOM 802 C C . PHE A 1 99 ? 11.669 -2.246 5.228 1.00 93.62 99 PHE A C 1
ATOM 804 O O . PHE A 1 99 ? 12.778 -2.371 5.747 1.00 93.62 99 PHE A O 1
ATOM 811 N N . HIS A 1 100 ? 11.370 -2.756 4.034 1.00 88.69 100 HIS A N 1
ATOM 812 C CA . HIS A 1 100 ? 12.383 -3.406 3.215 1.00 88.69 100 HIS A CA 1
ATOM 813 C C . HIS A 1 100 ? 13.376 -2.375 2.681 1.00 88.69 100 HIS A C 1
ATOM 815 O O . HIS A 1 100 ? 13.037 -1.211 2.485 1.00 88.69 100 HIS A O 1
ATOM 821 N N . 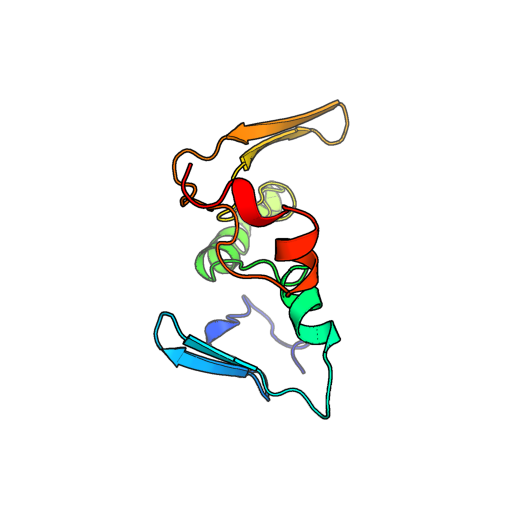ASP A 1 101 ? 14.595 -2.813 2.387 1.00 85.62 101 ASP A N 1
ATOM 822 C CA . ASP A 1 101 ? 15.561 -1.936 1.742 1.00 85.62 101 ASP A CA 1
ATOM 823 C C . ASP A 1 101 ? 15.066 -1.553 0.335 1.00 85.62 101 ASP A C 1
ATOM 825 O O . ASP A 1 101 ? 14.600 -2.395 -0.442 1.00 85.62 101 ASP A O 1
ATOM 829 N N . GLU A 1 102 ? 15.158 -0.267 0.009 1.00 83.94 102 GLU A N 1
ATOM 830 C CA . GLU A 1 102 ? 14.983 0.261 -1.342 1.00 83.94 102 GLU A CA 1
ATOM 831 C C . GLU A 1 102 ? 16.289 0.917 -1.769 1.00 83.94 102 GLU A C 1
ATOM 833 O O . GLU A 1 102 ? 16.765 1.861 -1.138 1.00 83.94 102 GLU A O 1
ATOM 838 N N . TYR A 1 103 ? 16.876 0.401 -2.845 1.00 82.81 103 TYR A N 1
ATOM 839 C CA . TYR A 1 103 ? 18.149 0.889 -3.360 1.00 82.81 103 TYR A CA 1
ATOM 840 C C . TYR A 1 103 ? 17.934 1.806 -4.550 1.00 82.81 103 TYR A C 1
ATOM 842 O O . TYR A 1 103 ? 17.017 1.614 -5.354 1.00 82.81 103 TYR A O 1
ATOM 850 N N . TYR A 1 104 ? 18.841 2.770 -4.696 1.00 84.25 104 TYR A N 1
ATOM 851 C CA . TYR A 1 104 ? 18.888 3.604 -5.885 1.00 84.25 104 TYR A CA 1
ATOM 852 C C . TYR A 1 104 ? 19.002 2.721 -7.145 1.00 84.25 104 TYR A C 1
ATOM 854 O O . TYR A 1 104 ? 19.799 1.772 -7.154 1.00 84.25 104 TYR A O 1
ATOM 862 N N . PRO A 1 105 ? 18.218 2.989 -8.207 1.00 84.69 105 PRO A N 1
ATOM 863 C CA . PRO A 1 105 ? 18.189 2.138 -9.388 1.00 84.69 105 PRO A CA 1
ATOM 864 C C . PRO A 1 105 ? 19.576 1.996 -10.026 1.00 84.69 105 PRO A C 1
ATOM 866 O O . PRO A 1 105 ? 20.305 2.963 -10.241 1.00 84.69 105 PRO A O 1
ATOM 869 N N . SER A 1 106 ? 19.940 0.759 -10.368 1.00 82.62 106 SER A N 1
ATOM 870 C CA . SER A 1 106 ? 21.207 0.440 -11.041 1.00 82.62 106 SER A CA 1
ATOM 871 C C . SER A 1 106 ? 21.115 0.496 -12.570 1.00 82.62 106 SER A C 1
ATOM 873 O O . SER A 1 106 ? 22.145 0.492 -13.255 1.00 82.62 106 SER A O 1
ATOM 875 N N . VAL A 1 107 ? 19.888 0.568 -13.091 1.00 84.19 107 VAL A N 1
ATOM 876 C CA . VAL A 1 107 ? 19.531 0.605 -14.511 1.00 84.19 107 VAL A CA 1
ATOM 877 C C . VAL A 1 107 ? 18.609 1.802 -14.745 1.00 84.19 107 VAL A C 1
ATOM 879 O O . VAL A 1 107 ? 17.733 2.069 -13.929 1.00 84.19 107 VAL A O 1
ATOM 882 N N . GLY A 1 108 ? 18.808 2.497 -15.861 1.00 85.38 108 GLY A N 1
ATOM 883 C CA . GLY A 1 108 ? 18.021 3.648 -16.300 1.00 85.38 108 GLY A CA 1
ATOM 884 C C . GLY A 1 108 ? 18.216 3.885 -17.797 1.00 85.38 108 GLY A C 1
ATOM 885 O O . GLY A 1 108 ? 18.839 3.059 -18.480 1.00 85.38 108 GLY A O 1
ATOM 886 N N . GLU A 1 109 ? 17.700 4.999 -18.297 1.00 87.94 109 GLU A N 1
ATOM 887 C CA . GLU A 1 109 ? 17.850 5.409 -19.693 1.00 87.94 109 GLU A CA 1
ATOM 888 C C . GLU A 1 109 ? 19.302 5.819 -20.001 1.00 87.94 109 GLU A C 1
ATOM 890 O O . GLU A 1 109 ? 20.119 6.058 -19.105 1.00 87.94 109 GLU A O 1
ATOM 895 N N . ASP A 1 110 ? 19.667 5.899 -21.282 1.00 88.25 110 ASP A N 1
ATOM 896 C CA . ASP A 1 110 ? 21.026 6.309 -21.658 1.00 88.25 110 ASP A CA 1
ATOM 897 C C . ASP A 1 110 ? 21.325 7.757 -21.237 1.00 88.25 110 ASP A C 1
ATOM 899 O O . ASP A 1 110 ? 22.425 8.041 -20.757 1.00 88.25 110 ASP A O 1
ATOM 903 N N . SER A 1 111 ? 20.319 8.636 -21.265 1.00 90.31 111 SER A N 1
ATOM 904 C CA . SER A 1 111 ? 20.407 9.997 -20.722 1.00 90.31 111 SER A CA 1
ATOM 905 C C . SER A 1 111 ? 20.701 10.026 -19.222 1.00 90.31 111 SER A C 1
ATOM 907 O O . SER A 1 111 ? 21.388 10.934 -18.755 1.00 90.31 111 SER A O 1
ATOM 909 N N . ASP A 1 112 ? 20.239 9.042 -18.447 1.00 89.12 112 ASP A N 1
ATOM 910 C CA . ASP A 1 112 ? 20.501 8.986 -17.002 1.00 89.12 112 ASP A CA 1
ATOM 911 C C . ASP A 1 112 ? 21.976 8.690 -16.721 1.00 89.12 112 ASP A C 1
ATOM 913 O O . ASP A 1 112 ? 22.560 9.205 -15.761 1.00 89.12 112 ASP A O 1
ATOM 917 N N . LYS A 1 113 ? 22.611 7.887 -17.586 1.00 85.31 113 LYS A N 1
ATOM 918 C CA . LYS A 1 113 ? 24.053 7.616 -17.523 1.00 85.31 113 LYS A CA 1
ATOM 919 C C . LYS A 1 113 ? 24.854 8.858 -17.898 1.00 85.31 113 LYS A C 1
ATOM 921 O O . LYS A 1 113 ? 25.787 9.206 -17.175 1.00 85.31 113 LYS A O 1
ATOM 926 N N . GLU A 1 114 ? 24.485 9.527 -18.990 1.00 90.50 114 GLU A N 1
ATOM 927 C CA . GLU A 1 114 ? 25.146 10.753 -19.463 1.00 90.50 114 GLU A CA 1
ATOM 928 C C . GLU A 1 114 ? 25.077 11.874 -18.419 1.00 90.50 114 GLU A C 1
ATOM 930 O O . GLU A 1 114 ? 26.083 12.522 -18.126 1.00 90.50 114 GLU A O 1
ATOM 935 N N . ASN A 1 115 ? 23.917 12.032 -17.777 1.00 90.94 115 ASN A N 1
ATOM 936 C CA . ASN A 1 115 ? 23.685 13.020 -16.723 1.00 90.94 115 ASN A CA 1
ATOM 937 C C . ASN A 1 115 ? 24.206 12.592 -15.344 1.00 90.94 115 ASN A C 1
ATOM 939 O O . ASN A 1 115 ? 24.020 13.318 -14.368 1.00 90.94 115 ASN A O 1
ATOM 943 N N . ARG A 1 116 ? 24.875 11.434 -15.243 1.00 86.00 116 ARG A N 1
ATOM 944 C CA . ARG A 1 116 ? 25.428 10.897 -13.989 1.00 86.00 116 ARG A CA 1
ATOM 945 C C . ARG A 1 116 ? 24.373 10.736 -12.884 1.00 86.00 116 ARG A C 1
ATOM 947 O O . ARG A 1 116 ? 24.701 10.859 -11.707 1.00 86.00 116 ARG A O 1
ATOM 954 N N . LEU A 1 117 ? 23.129 10.426 -13.250 1.00 86.56 117 LEU A N 1
ATOM 955 C CA . LEU A 1 117 ? 22.041 10.205 -12.293 1.00 86.56 117 LEU A CA 1
ATOM 956 C C . LEU A 1 117 ? 22.178 8.845 -11.590 1.00 86.56 117 LEU A C 1
ATOM 958 O O . LEU A 1 117 ? 21.794 8.710 -10.444 1.00 86.56 117 LEU A O 1
ATOM 962 N N . LEU A 1 118 ? 22.827 7.856 -12.215 1.00 86.31 118 LEU A N 1
ATOM 963 C CA . LEU A 1 118 ? 22.988 6.497 -11.666 1.00 86.31 118 LEU A CA 1
ATOM 964 C C . LEU A 1 118 ? 24.251 6.288 -10.806 1.00 86.31 118 LEU A C 1
ATOM 966 O O . LEU A 1 118 ? 24.736 5.159 -10.691 1.00 86.31 118 LEU A O 1
ATOM 970 N N . VAL A 1 119 ? 24.843 7.358 -10.265 1.00 81.62 119 VAL A N 1
ATOM 971 C CA . VAL A 1 119 ? 26.126 7.287 -9.532 1.00 81.62 119 VAL A CA 1
ATOM 972 C C . VAL A 1 119 ? 25.966 6.704 -8.129 1.00 81.62 119 VAL A C 1
ATOM 974 O O . VAL A 1 119 ? 26.869 6.011 -7.671 1.00 81.62 119 VAL A O 1
ATOM 977 N N . ASP A 1 120 ? 24.808 6.893 -7.498 1.00 80.06 120 ASP A N 1
ATOM 978 C CA . ASP A 1 120 ? 24.534 6.415 -6.136 1.00 80.06 120 ASP A CA 1
ATOM 979 C C . ASP A 1 120 ? 24.116 4.934 -6.080 1.00 80.06 120 ASP A C 1
ATOM 981 O O . ASP A 1 120 ? 23.750 4.418 -5.022 1.00 80.06 120 ASP A O 1
ATOM 985 N N . LYS A 1 121 ? 24.183 4.212 -7.210 1.00 73.56 121 LYS A N 1
ATOM 986 C CA . LYS A 1 121 ? 23.950 2.766 -7.222 1.00 73.56 121 LYS A CA 1
ATOM 987 C C . LYS A 1 121 ? 25.020 2.074 -6.359 1.00 73.56 121 LYS A C 1
ATOM 989 O O . LYS A 1 121 ? 26.210 2.183 -6.650 1.00 73.56 121 LYS A O 1
ATOM 994 N N . ASN A 1 122 ? 24.587 1.309 -5.355 1.00 55.53 122 ASN A N 1
ATOM 995 C CA . ASN A 1 122 ? 25.412 0.528 -4.413 1.00 55.53 122 ASN A CA 1
ATOM 996 C C . ASN A 1 122 ? 25.997 1.264 -3.184 1.00 55.53 122 ASN A C 1
ATOM 998 O O . ASN A 1 122 ? 27.029 0.817 -2.677 1.00 55.53 122 ASN A O 1
ATOM 1002 N N . ASN A 1 123 ? 25.361 2.330 -2.688 1.00 52.41 123 ASN A N 1
ATOM 1003 C CA . ASN A 1 123 ? 25.519 2.722 -1.277 1.00 52.41 123 ASN A CA 1
ATOM 1004 C C . ASN A 1 123 ? 24.519 1.988 -0.379 1.00 52.41 123 ASN A C 1
ATOM 1006 O O . ASN A 1 123 ? 23.377 1.767 -0.843 1.00 52.41 123 ASN A O 1
#